Protein AF-A0A1K1LC83-F1 (afdb_monomer)

pLDDT: mean 87.86, std 7.26, range [50.69, 94.38]

Secondary structure (DSSP, 8-state):
------HHHHHHHHHHHHHHHHH-TT--GGG-HHHHT-HHHHHS-HHHHHHHHHHHHHHHHHHHHHTT--HHHHHHHHGGG--

Nearest PDB structures (foldseek):
  3b55-assembly1_A  TM=3.992E-01  e=8.887E+00  Bacillus cereus ATCC 14579

Organism: NCBI:txid901

Solvent-accessible surface area (backbone atoms only — not comparable to full-atom values): 4769 Å² total; per-residue (Å²): 134,84,81,74,77,52,73,70,54,38,52,52,50,3,51,54,47,37,57,45,42,76,79,35,57,85,66,55,64,73,72,36,65,81,49,61,69,35,67,65,57,73,68,40,50,74,71,51,49,52,51,51,35,20,51,31,42,51,42,12,45,51,50,42,51,75,72,67,48,57,64,68,63,50,47,70,52,39,59,86,48,60,115

Structure (mmCIF, N/CA/C/O backbone):
data_AF-A0A1K1LC83-F1
#
_entry.id   AF-A0A1K1LC83-F1
#
loop_
_atom_site.group_PDB
_atom_site.id
_atom_site.type_symbol
_atom_site.label_atom_id
_atom_site.label_alt_id
_atom_site.label_comp_id
_atom_site.label_asym_id
_atom_site.label_entity_id
_atom_site.label_seq_id
_atom_site.pdbx_PDB_ins_code
_atom_site.Cartn_x
_atom_site.Cartn_y
_atom_site.Cartn_z
_atom_site.occupancy
_atom_site.B_iso_or_equiv
_atom_site.auth_seq_id
_atom_site.auth_comp_id
_atom_site.auth_asym_id
_atom_site.auth_atom_id
_atom_site.pdbx_PDB_model_num
ATOM 1 N N . MET A 1 1 ? 19.400 -4.000 -11.930 1.00 50.69 1 MET A N 1
ATOM 2 C CA . MET A 1 1 ? 19.275 -2.802 -11.072 1.00 50.69 1 MET A CA 1
ATOM 3 C C . MET A 1 1 ? 18.132 -3.069 -10.121 1.00 50.69 1 MET A C 1
ATOM 5 O O . MET A 1 1 ? 17.077 -3.425 -10.618 1.00 50.69 1 MET A O 1
ATOM 9 N N . ALA A 1 2 ? 18.361 -2.995 -8.808 1.00 59.94 2 ALA A N 1
ATOM 10 C CA . ALA A 1 2 ? 17.302 -3.250 -7.838 1.00 59.94 2 ALA A CA 1
ATOM 11 C C . ALA A 1 2 ? 16.337 -2.055 -7.815 1.00 59.94 2 ALA A C 1
ATOM 13 O O . ALA A 1 2 ? 16.775 -0.946 -7.503 1.00 59.94 2 ALA A O 1
ATOM 14 N N . TYR A 1 3 ? 15.064 -2.247 -8.155 1.00 66.69 3 TYR A N 1
ATOM 15 C CA . TYR A 1 3 ? 14.071 -1.178 -8.037 1.00 66.69 3 TYR A CA 1
ATOM 16 C C . TYR A 1 3 ? 13.910 -0.809 -6.561 1.00 66.69 3 TYR A C 1
ATOM 18 O O . TYR A 1 3 ? 13.641 -1.667 -5.714 1.00 66.69 3 TYR A O 1
ATOM 26 N N . LYS A 1 4 ? 14.059 0.478 -6.237 1.00 74.81 4 LYS A N 1
ATOM 27 C CA . LYS A 1 4 ? 13.932 0.975 -4.868 1.00 74.81 4 LYS A CA 1
ATOM 28 C C . LYS A 1 4 ? 13.222 2.320 -4.864 1.00 74.81 4 LYS A C 1
ATOM 30 O O . LYS A 1 4 ? 13.715 3.277 -5.448 1.00 74.81 4 LYS A O 1
ATOM 35 N N . LEU A 1 5 ? 12.102 2.388 -4.151 1.00 80.12 5 LEU A N 1
ATOM 36 C CA . LEU A 1 5 ? 11.453 3.655 -3.833 1.00 80.12 5 LEU A CA 1
ATOM 37 C C . LEU A 1 5 ? 12.309 4.434 -2.834 1.00 80.12 5 LEU A C 1
ATOM 39 O O . LEU A 1 5 ? 12.844 3.872 -1.872 1.00 80.12 5 LEU A O 1
ATOM 43 N N . THR A 1 6 ? 12.410 5.742 -3.029 1.00 88.50 6 THR A N 1
ATOM 44 C CA . THR A 1 6 ? 12.861 6.644 -1.970 1.00 88.50 6 THR A CA 1
ATOM 45 C C . THR A 1 6 ? 11.826 6.681 -0.844 1.00 88.50 6 THR A C 1
ATOM 47 O O . THR A 1 6 ? 10.650 6.375 -1.043 1.00 88.50 6 THR A O 1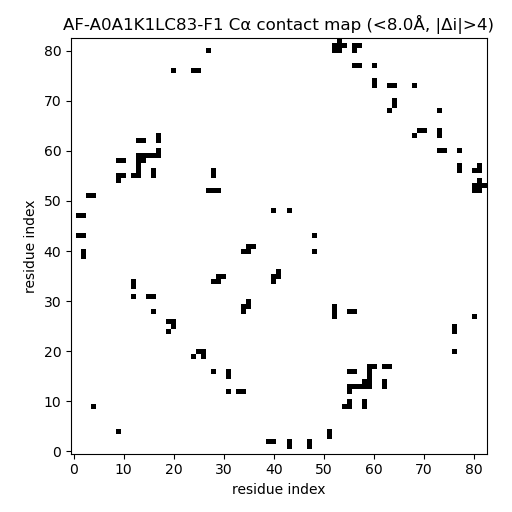
ATOM 50 N N . LYS A 1 7 ? 12.243 7.107 0.354 1.00 87.94 7 LYS A N 1
ATOM 51 C CA . LYS A 1 7 ? 11.334 7.235 1.503 1.00 87.94 7 LYS A CA 1
ATOM 52 C C . LYS A 1 7 ? 10.122 8.122 1.182 1.00 87.94 7 LYS A C 1
ATOM 54 O O . LYS A 1 7 ? 8.997 7.752 1.482 1.00 87.94 7 LYS A O 1
ATOM 59 N N . LYS A 1 8 ? 10.356 9.254 0.511 1.00 89.38 8 LYS A N 1
ATOM 60 C CA . LYS A 1 8 ? 9.304 10.212 0.144 1.00 89.38 8 LYS A CA 1
ATOM 61 C C . LYS A 1 8 ? 8.318 9.634 -0.874 1.00 89.38 8 LYS A C 1
ATOM 63 O O . LYS A 1 8 ? 7.118 9.877 -0.779 1.00 89.38 8 LYS A O 1
ATOM 68 N N . GLU A 1 9 ? 8.810 8.870 -1.847 1.00 89.94 9 GLU A N 1
ATOM 69 C CA . GLU A 1 9 ? 7.949 8.195 -2.824 1.00 89.94 9 GLU A CA 1
ATOM 70 C C . GLU A 1 9 ? 7.109 7.107 -2.168 1.00 89.94 9 GLU A C 1
ATOM 72 O O . GLU A 1 9 ? 5.924 7.007 -2.462 1.00 89.94 9 GLU A O 1
ATOM 77 N N . LEU A 1 10 ? 7.701 6.332 -1.255 1.00 90.81 10 LEU A N 1
ATOM 78 C CA . LEU A 1 10 ? 6.981 5.313 -0.503 1.00 90.81 10 LEU A CA 1
ATOM 79 C C . LEU A 1 10 ? 5.865 5.928 0.350 1.00 90.81 10 LEU A C 1
ATOM 81 O O . LEU A 1 10 ? 4.745 5.437 0.304 1.00 90.81 10 LEU A O 1
ATOM 85 N N . GLU A 1 11 ? 6.142 7.021 1.064 1.00 92.06 11 GLU A N 1
ATOM 86 C CA . GLU A 1 11 ? 5.134 7.753 1.845 1.00 92.06 11 GLU A CA 1
ATOM 87 C C . GLU A 1 11 ? 4.011 8.300 0.950 1.00 92.06 11 GLU A C 1
ATOM 89 O O . GLU A 1 11 ? 2.833 8.156 1.269 1.00 92.06 11 GLU A O 1
ATOM 94 N N . THR A 1 12 ? 4.360 8.875 -0.206 1.00 93.00 12 TH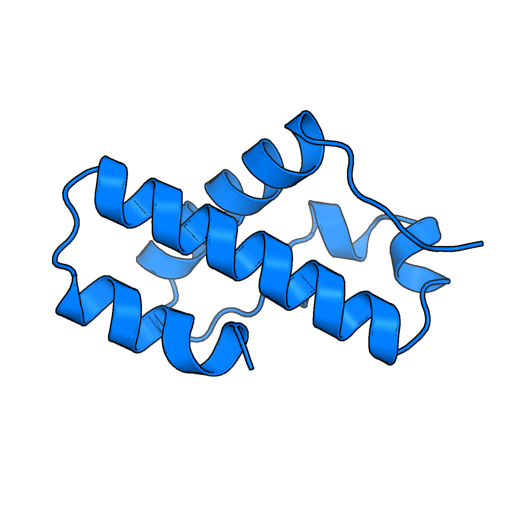R A N 1
ATOM 95 C CA . THR A 1 12 ? 3.375 9.426 -1.154 1.00 93.00 12 THR A CA 1
ATOM 96 C C . THR A 1 12 ? 2.486 8.324 -1.733 1.00 93.00 12 THR A C 1
ATOM 98 O O . THR A 1 12 ? 1.262 8.446 -1.729 1.00 93.00 12 THR A O 1
ATOM 101 N N . LEU A 1 13 ? 3.091 7.226 -2.197 1.00 92.94 13 LEU A N 1
ATOM 102 C CA . LEU A 1 13 ? 2.371 6.073 -2.739 1.00 92.94 13 LEU A CA 1
ATOM 103 C C . LEU A 1 13 ? 1.550 5.368 -1.657 1.00 92.94 13 LEU A C 1
ATOM 105 O O . LEU A 1 13 ? 0.424 4.968 -1.921 1.00 92.94 13 LEU A O 1
ATOM 109 N N . GLY A 1 14 ? 2.074 5.256 -0.436 1.00 93.19 14 GLY A N 1
ATOM 110 C CA . GLY A 1 14 ? 1.363 4.703 0.714 1.00 93.19 14 GLY A CA 1
ATOM 111 C C . GLY A 1 14 ? 0.134 5.531 1.084 1.00 93.19 14 GLY A C 1
ATOM 112 O O . GLY A 1 14 ? -0.928 4.966 1.333 1.00 93.19 14 GLY A O 1
ATOM 113 N N . MET A 1 15 ? 0.239 6.863 1.056 1.00 93.50 15 MET A N 1
ATOM 114 C CA . MET A 1 15 ? -0.894 7.757 1.308 1.00 93.50 15 MET A CA 1
ATOM 115 C C . MET A 1 15 ? -1.965 7.628 0.223 1.00 93.50 15 MET A C 1
ATOM 117 O O . MET A 1 15 ? -3.137 7.436 0.540 1.00 93.50 15 MET A O 1
ATOM 121 N N . ARG A 1 16 ? -1.565 7.649 -1.053 1.00 93.12 16 ARG A N 1
ATOM 122 C CA . ARG A 1 16 ? -2.487 7.424 -2.177 1.00 93.12 16 ARG A CA 1
ATOM 123 C C . ARG A 1 16 ? -3.164 6.069 -2.095 1.00 93.12 16 ARG A C 1
ATOM 125 O O . ARG A 1 16 ? -4.372 5.962 -2.275 1.00 93.12 16 ARG A O 1
ATOM 132 N N . PHE A 1 17 ? -2.405 5.035 -1.761 1.00 94.19 17 PHE A N 1
ATOM 133 C CA . PHE A 1 17 ? -2.957 3.702 -1.612 1.00 94.19 17 PHE A CA 1
ATOM 134 C C . PHE A 1 17 ? -3.929 3.600 -0.434 1.00 94.19 17 PHE A C 1
ATOM 136 O O . PHE A 1 17 ? -4.965 2.954 -0.558 1.00 94.19 17 PHE A O 1
ATOM 143 N N . ALA A 1 18 ? -3.649 4.276 0.683 1.00 92.31 18 ALA A N 1
ATOM 144 C CA . ALA A 1 18 ? -4.573 4.368 1.808 1.00 92.31 18 ALA A CA 1
ATOM 145 C C . ALA A 1 18 ? -5.907 5.017 1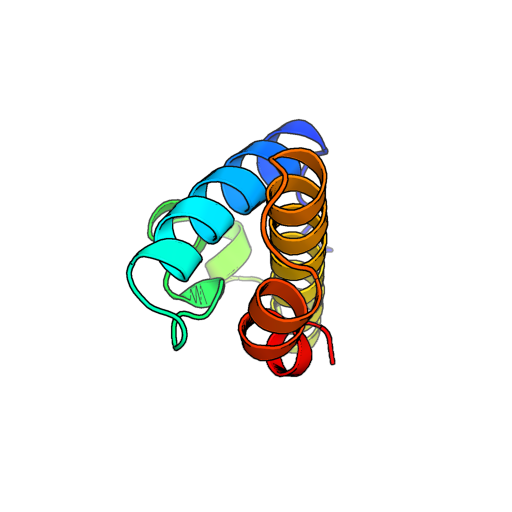.401 1.00 92.31 18 ALA A C 1
ATOM 147 O O . ALA A 1 18 ? -6.959 4.476 1.729 1.00 92.31 18 ALA A O 1
ATOM 148 N N . GLU A 1 19 ? -5.878 6.118 0.641 1.00 91.56 19 GLU A N 1
ATOM 149 C CA . GLU A 1 19 ? -7.087 6.755 0.091 1.00 91.56 19 GLU A CA 1
ATOM 150 C C . GLU A 1 19 ? -7.876 5.786 -0.802 1.00 91.56 19 GLU A C 1
ATOM 152 O O . GLU A 1 19 ? -9.091 5.644 -0.660 1.00 91.56 19 GLU A O 1
ATOM 157 N N . VAL A 1 20 ? -7.182 5.064 -1.686 1.00 92.06 20 VAL A N 1
ATOM 158 C CA . VAL A 1 20 ? -7.810 4.069 -2.563 1.00 92.06 20 VAL A CA 1
ATOM 159 C C . VAL A 1 20 ? -8.441 2.933 -1.755 1.00 92.06 20 VAL A C 1
ATOM 161 O O . VAL A 1 20 ? -9.560 2.536 -2.070 1.00 92.06 20 VAL A O 1
ATOM 164 N N . LEU A 1 21 ? -7.786 2.439 -0.701 1.00 89.94 21 LEU A N 1
ATOM 165 C CA . LEU A 1 21 ? -8.314 1.367 0.152 1.00 89.94 21 LEU A CA 1
ATOM 166 C C . LEU A 1 21 ? -9.600 1.761 0.888 1.00 89.94 21 LEU A C 1
ATOM 168 O O . LEU A 1 21 ? -10.446 0.898 1.125 1.00 89.94 21 LEU A O 1
ATOM 172 N N . LEU A 1 22 ? -9.767 3.044 1.223 1.00 86.50 22 LEU A N 1
ATOM 173 C CA . LEU A 1 22 ? -11.004 3.556 1.821 1.00 86.50 22 LEU A CA 1
ATOM 174 C C . LEU A 1 22 ? -12.174 3.527 0.831 1.00 86.50 22 LEU A C 1
ATOM 176 O O . LEU A 1 22 ? -13.305 3.254 1.225 1.00 86.50 22 LEU A O 1
ATOM 180 N N . CYS A 1 23 ? -11.901 3.774 -0.450 1.00 86.69 23 CYS A N 1
ATOM 181 C CA . CYS A 1 23 ? -12.909 3.748 -1.510 1.00 86.69 23 CYS A CA 1
ATOM 182 C C . CYS A 1 23 ? -13.160 2.333 -2.058 1.00 86.69 23 CYS A C 1
ATOM 184 O O . CYS A 1 23 ? -14.275 2.001 -2.458 1.00 86.69 23 CYS A O 1
ATOM 186 N N . ARG A 1 24 ? -12.118 1.499 -2.113 1.00 87.50 24 ARG A N 1
ATOM 187 C CA . ARG A 1 24 ? -12.130 0.161 -2.705 1.00 87.50 24 ARG A CA 1
ATOM 188 C C . ARG A 1 24 ? -11.192 -0.762 -1.929 1.00 87.50 24 ARG A C 1
ATOM 190 O O . ARG A 1 24 ? -9.994 -0.835 -2.192 1.00 87.50 24 ARG A O 1
ATOM 197 N N . SER A 1 25 ? -11.775 -1.562 -1.044 1.00 83.31 25 SER A N 1
ATOM 198 C CA . SER A 1 25 ? -11.061 -2.551 -0.223 1.00 83.31 25 SER A CA 1
ATOM 199 C C . SER A 1 25 ? -10.367 -3.668 -1.018 1.00 83.31 25 SER A C 1
ATOM 201 O O . SER A 1 25 ? -9.503 -4.349 -0.478 1.00 83.31 25 SER A O 1
ATOM 203 N N . SER A 1 26 ? -10.731 -3.866 -2.291 1.00 85.62 26 SER A N 1
ATOM 204 C CA . SER A 1 26 ? -10.136 -4.860 -3.199 1.00 85.62 26 SER A CA 1
ATOM 205 C C . SER A 1 26 ? -9.010 -4.314 -4.083 1.00 85.62 26 SER A C 1
ATOM 207 O O . SER A 1 26 ? -8.590 -4.990 -5.023 1.00 85.62 26 SER A O 1
ATOM 209 N N . ALA A 1 27 ? -8.568 -3.076 -3.858 1.00 88.50 27 ALA A N 1
ATOM 210 C CA . ALA A 1 27 ? -7.494 -2.477 -4.636 1.00 88.50 27 ALA A CA 1
ATOM 211 C C . ALA A 1 27 ? -6.133 -3.101 -4.299 1.00 88.50 27 ALA A C 1
ATOM 213 O O . ALA A 1 27 ? -5.870 -3.482 -3.157 1.00 88.50 27 ALA A O 1
ATOM 214 N N . ILE A 1 28 ? -5.251 -3.154 -5.295 1.00 90.19 28 ILE A N 1
ATOM 215 C CA . ILE A 1 28 ? -3.859 -3.580 -5.125 1.00 90.19 28 ILE A CA 1
ATOM 216 C C . ILE A 1 28 ? -2.909 -2.414 -5.427 1.00 90.19 28 ILE A C 1
ATOM 218 O O . ILE A 1 28 ? -3.251 -1.552 -6.234 1.00 90.19 28 ILE A O 1
ATOM 222 N N . PRO A 1 29 ? -1.701 -2.372 -4.833 1.00 89.00 29 PRO A N 1
ATOM 223 C CA . PRO A 1 29 ? -0.741 -1.295 -5.088 1.00 89.00 29 PRO A CA 1
ATOM 224 C C . PRO A 1 29 ? -0.370 -1.134 -6.568 1.00 89.00 29 PRO A C 1
ATOM 226 O O . PRO A 1 29 ? -0.041 -0.037 -7.004 1.00 89.00 29 PRO A O 1
ATOM 229 N N . GLU A 1 30 ? -0.448 -2.214 -7.352 1.00 88.44 30 GLU A N 1
ATOM 230 C CA . GLU A 1 30 ? -0.147 -2.203 -8.790 1.00 88.44 30 GLU A CA 1
ATOM 231 C C . GLU A 1 30 ? -1.191 -1.442 -9.623 1.00 88.44 30 GLU A C 1
ATOM 233 O O . GLU A 1 30 ? -0.867 -0.993 -10.721 1.00 88.44 30 GLU A O 1
ATOM 238 N N . ASP A 1 31 ? -2.405 -1.247 -9.090 1.00 86.50 31 ASP A N 1
ATOM 239 C CA . ASP A 1 31 ? -3.466 -0.459 -9.731 1.00 86.50 31 ASP A CA 1
ATOM 240 C C . ASP A 1 31 ? -3.194 1.054 -9.636 1.00 86.50 31 ASP A C 1
ATOM 242 O O . ASP A 1 31 ? -3.871 1.847 -10.294 1.00 86.50 31 ASP A O 1
ATOM 246 N N . LEU A 1 32 ? -2.222 1.480 -8.817 1.00 89.75 32 LEU A N 1
ATOM 247 C CA . LEU A 1 32 ? -1.885 2.892 -8.669 1.00 89.75 32 LEU A CA 1
ATOM 248 C C . LEU A 1 32 ? -1.306 3.433 -9.982 1.00 89.75 32 LEU A C 1
ATOM 250 O O . LEU A 1 32 ? -0.249 2.964 -10.425 1.00 89.75 32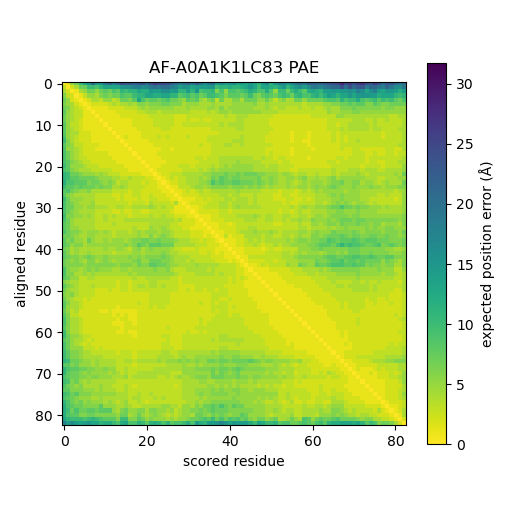 LEU A O 1
ATOM 254 N N . PRO A 1 33 ? -1.921 4.459 -10.596 1.00 86.94 33 PRO A N 1
ATOM 255 C CA . PRO A 1 33 ? -1.435 5.015 -11.854 1.00 86.94 33 PRO A CA 1
ATOM 256 C C . PRO A 1 33 ? -0.039 5.631 -11.704 1.00 86.94 33 PRO A C 1
ATOM 258 O O . PRO A 1 33 ? 0.767 5.565 -12.638 1.00 86.94 33 PRO A O 1
ATOM 261 N N . GLU A 1 34 ? 0.297 6.176 -10.528 1.00 87.25 34 GLU A N 1
ATOM 262 C CA . GLU A 1 34 ? 1.631 6.722 -10.261 1.00 87.25 34 GLU A CA 1
ATOM 263 C C . GLU A 1 34 ? 2.712 5.637 -10.221 1.00 87.25 34 GLU A C 1
ATOM 265 O O . GLU A 1 34 ? 3.863 5.926 -10.535 1.00 87.25 34 GLU A O 1
ATOM 270 N N . LEU A 1 35 ? 2.358 4.396 -9.867 1.00 87.81 35 LEU A N 1
ATOM 271 C CA . LEU A 1 35 ? 3.273 3.255 -9.883 1.00 87.81 35 LEU A CA 1
ATOM 272 C C . LEU A 1 35 ? 3.316 2.602 -11.273 1.00 87.81 35 LEU A C 1
ATOM 274 O O . LEU A 1 35 ? 4.393 2.383 -11.826 1.00 87.81 35 LEU A O 1
ATOM 278 N N . ALA A 1 36 ? 2.152 2.357 -11.877 1.00 86.75 36 ALA A N 1
ATOM 279 C CA . ALA A 1 36 ? 2.021 1.698 -13.175 1.00 86.75 36 ALA A CA 1
ATOM 280 C C . ALA A 1 36 ? 2.663 2.489 -14.331 1.00 86.75 36 ALA A C 1
ATOM 282 O O . ALA A 1 36 ? 3.127 1.904 -15.316 1.00 86.75 36 ALA A O 1
ATOM 283 N N . SER A 1 37 ? 2.715 3.820 -14.224 1.00 86.81 37 SER A N 1
ATOM 284 C CA . SER A 1 37 ? 3.323 4.688 -15.238 1.00 86.81 37 SER A CA 1
ATOM 285 C C . SER A 1 37 ? 4.856 4.688 -15.224 1.00 86.81 37 SER A C 1
ATOM 287 O O . SER A 1 37 ? 5.452 5.046 -16.244 1.00 86.81 37 SER A O 1
ATOM 289 N N . ARG A 1 38 ? 5.515 4.248 -14.141 1.00 86.25 38 ARG A N 1
ATOM 290 C CA . ARG A 1 38 ? 6.976 4.362 -14.017 1.00 86.25 38 ARG A CA 1
ATOM 291 C C . ARG A 1 38 ? 7.715 3.316 -14.858 1.00 86.25 38 ARG A C 1
ATOM 293 O O . ARG A 1 38 ? 7.391 2.128 -14.858 1.00 86.25 38 ARG A O 1
ATOM 300 N N . THR A 1 39 ? 8.736 3.752 -15.590 1.00 84.12 39 THR A N 1
ATOM 301 C CA . THR A 1 39 ? 9.530 2.888 -16.483 1.00 84.12 39 THR A CA 1
ATOM 302 C C . THR A 1 39 ? 10.323 1.834 -15.713 1.00 84.12 39 THR A C 1
ATOM 304 O O . THR A 1 39 ? 10.420 0.683 -16.130 1.00 84.12 39 THR A O 1
ATOM 307 N N . ASP A 1 40 ? 10.869 2.212 -14.565 1.00 83.62 40 ASP A N 1
ATOM 308 C CA . ASP A 1 40 ? 11.560 1.327 -13.632 1.00 83.62 40 ASP A CA 1
ATOM 309 C C . ASP A 1 40 ? 10.615 0.252 -13.069 1.00 83.62 40 ASP A C 1
ATOM 311 O O . ASP A 1 40 ? 11.013 -0.907 -12.983 1.00 83.62 40 ASP A O 1
ATOM 315 N N . TRP A 1 41 ? 9.348 0.578 -12.793 1.00 87.56 41 TRP A N 1
ATOM 316 C CA . TRP A 1 41 ? 8.341 -0.397 -12.353 1.00 87.56 41 TRP A CA 1
ATOM 317 C C . TRP A 1 41 ? 8.047 -1.431 -13.446 1.00 87.56 41 TRP A C 1
ATOM 319 O O . TRP A 1 41 ? 8.031 -2.643 -13.203 1.00 87.56 41 TRP A O 1
ATOM 329 N N . LYS A 1 42 ? 7.896 -0.961 -14.689 1.00 86.00 42 LYS A N 1
ATOM 330 C CA . LYS A 1 42 ? 7.703 -1.821 -15.866 1.00 86.00 42 LYS A CA 1
ATOM 331 C C . LYS A 1 42 ? 8.902 -2.732 -16.133 1.00 86.00 42 LYS A C 1
ATOM 333 O O . LYS A 1 42 ? 8.709 -3.846 -16.612 1.00 86.00 42 LYS A O 1
ATOM 338 N N . ASN A 1 43 ? 10.107 -2.309 -15.765 1.00 86.38 43 ASN A N 1
ATOM 339 C CA . ASN A 1 43 ? 11.326 -3.105 -15.908 1.00 86.38 43 ASN A CA 1
ATOM 340 C C . ASN A 1 43 ? 11.653 -3.960 -14.670 1.00 86.38 43 ASN A C 1
ATOM 342 O O . ASN A 1 43 ? 12.513 -4.836 -14.753 1.00 86.38 43 ASN A O 1
ATOM 346 N N . ALA A 1 44 ? 10.980 -3.731 -13.538 1.00 87.31 44 ALA A N 1
ATOM 347 C CA . ALA A 1 44 ? 11.195 -4.482 -12.307 1.00 87.31 44 ALA A CA 1
ATOM 348 C C . ALA A 1 44 ? 10.761 -5.945 -12.467 1.00 87.31 44 ALA A C 1
ATOM 350 O O . ALA A 1 44 ? 9.711 -6.246 -13.049 1.00 87.31 44 ALA A O 1
ATOM 351 N N . GLY A 1 45 ? 11.553 -6.860 -11.909 1.00 86.94 45 GLY A N 1
ATOM 352 C CA . GLY A 1 45 ? 11.231 -8.281 -11.898 1.00 86.94 45 GLY A CA 1
ATOM 353 C C . GLY A 1 45 ? 10.035 -8.597 -10.994 1.00 86.94 45 GLY A C 1
ATOM 354 O O . GLY A 1 45 ? 9.724 -7.863 -10.057 1.00 86.94 45 GLY A O 1
ATOM 355 N N . LYS A 1 46 ? 9.384 -9.746 -11.216 1.00 88.00 46 LYS A N 1
ATOM 356 C CA . LYS A 1 46 ? 8.212 -10.193 -10.433 1.00 88.00 46 LYS A CA 1
ATOM 357 C C . LYS A 1 46 ? 8.449 -10.165 -8.914 1.00 88.00 46 LYS A C 1
ATOM 359 O O . LYS A 1 46 ? 7.570 -9.761 -8.158 1.00 88.00 46 LYS A O 1
ATOM 364 N N . HIS A 1 47 ? 9.634 -10.583 -8.468 1.00 86.19 47 HIS A N 1
ATOM 365 C CA . HIS A 1 47 ? 10.001 -10.574 -7.049 1.00 86.19 47 HIS A CA 1
ATOM 366 C C . HIS A 1 47 ? 10.129 -9.159 -6.480 1.00 86.19 47 HIS A C 1
ATOM 368 O O . HIS A 1 47 ? 9.702 -8.908 -5.354 1.00 86.19 47 HIS A O 1
ATOM 374 N N . GLU A 1 48 ? 10.685 -8.232 -7.257 1.00 87.50 48 GLU A N 1
ATOM 375 C CA . GLU A 1 48 ? 10.825 -6.837 -6.850 1.00 87.50 48 GLU A CA 1
ATOM 376 C C . GLU A 1 48 ? 9.460 -6.177 -6.762 1.00 87.50 48 GLU A C 1
ATOM 378 O O . GLU A 1 48 ? 9.143 -5.597 -5.729 1.00 87.50 48 GLU A O 1
ATOM 383 N N . ARG A 1 49 ? 8.620 -6.353 -7.791 1.00 88.88 49 ARG A N 1
ATOM 384 C CA . ARG A 1 49 ? 7.251 -5.827 -7.807 1.00 88.88 49 ARG A CA 1
ATOM 385 C C . ARG A 1 49 ? 6.462 -6.260 -6.584 1.00 88.88 49 ARG A C 1
ATOM 387 O O . ARG A 1 49 ? 5.936 -5.410 -5.875 1.00 88.88 49 ARG A O 1
ATOM 394 N N . ARG A 1 50 ? 6.483 -7.557 -6.259 1.00 89.25 50 ARG A N 1
ATOM 395 C CA . ARG A 1 50 ? 5.832 -8.079 -5.049 1.00 89.25 50 ARG A CA 1
ATOM 396 C C . ARG A 1 50 ? 6.359 -7.413 -3.777 1.00 89.25 50 ARG A C 1
ATOM 398 O O . ARG A 1 50 ? 5.570 -7.038 -2.916 1.00 89.25 50 ARG A O 1
ATOM 405 N N . ARG A 1 51 ? 7.680 -7.248 -3.656 1.00 89.88 51 ARG A N 1
ATOM 406 C CA . ARG A 1 51 ? 8.295 -6.594 -2.493 1.00 89.88 51 ARG A CA 1
ATOM 407 C C . ARG A 1 51 ? 7.841 -5.139 -2.357 1.00 89.88 51 ARG A C 1
ATOM 409 O O . ARG A 1 51 ? 7.434 -4.739 -1.275 1.00 89.88 51 ARG A O 1
ATOM 416 N N . ILE A 1 52 ? 7.891 -4.373 -3.442 1.00 90.25 52 ILE A N 1
ATOM 417 C CA . ILE A 1 52 ? 7.506 -2.956 -3.468 1.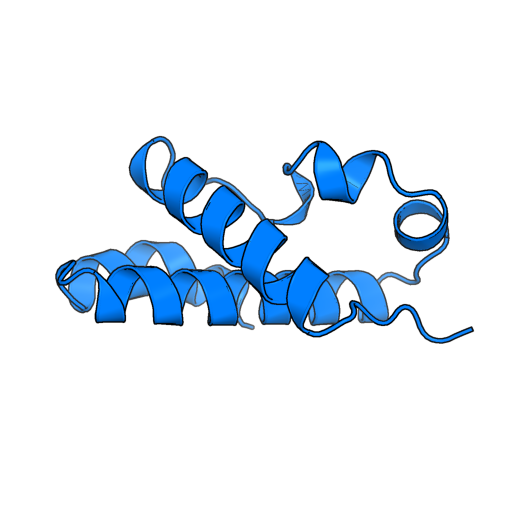00 90.25 52 ILE A CA 1
ATOM 418 C C . ILE A 1 52 ? 6.015 -2.796 -3.170 1.00 90.25 52 ILE A C 1
ATOM 420 O O . ILE A 1 52 ? 5.652 -1.940 -2.371 1.00 90.25 52 ILE A O 1
ATOM 424 N N . SER A 1 53 ? 5.160 -3.633 -3.763 1.00 91.81 53 SER A N 1
ATOM 425 C CA . SER A 1 53 ? 3.725 -3.657 -3.467 1.00 91.81 53 SER A CA 1
ATOM 426 C C . SER A 1 53 ? 3.483 -3.897 -1.976 1.00 91.81 53 SER A C 1
ATOM 428 O O . SER A 1 53 ? 2.725 -3.159 -1.349 1.00 91.81 53 SER A O 1
ATOM 430 N N . ALA A 1 54 ? 4.185 -4.863 -1.376 1.00 91.75 54 ALA A N 1
ATOM 431 C CA . ALA A 1 54 ? 4.090 -5.114 0.058 1.00 91.75 54 ALA A CA 1
ATOM 432 C C . ALA A 1 54 ? 4.589 -3.924 0.897 1.00 91.75 54 ALA A C 1
ATOM 434 O O . ALA A 1 54 ? 3.985 -3.607 1.919 1.00 91.75 54 ALA A O 1
ATOM 435 N N . ASP A 1 55 ? 5.657 -3.243 0.475 1.00 92.50 55 ASP A N 1
ATOM 436 C CA . ASP A 1 55 ? 6.169 -2.054 1.164 1.00 92.50 55 ASP A CA 1
ATOM 437 C C . ASP A 1 55 ? 5.158 -0.894 1.114 1.00 92.50 55 ASP A C 1
ATOM 439 O O . ASP A 1 55 ? 4.875 -0.290 2.149 1.00 92.50 55 ASP A O 1
ATOM 443 N N . ILE A 1 56 ? 4.534 -0.636 -0.042 1.00 93.19 56 ILE A N 1
ATOM 444 C CA . ILE 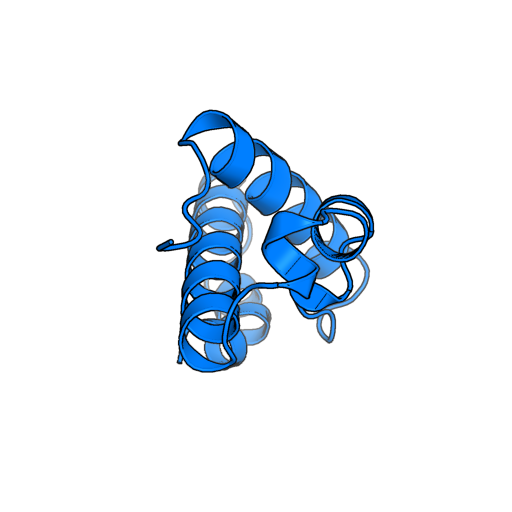A 1 56 ? 3.466 0.371 -0.189 1.00 93.19 56 ILE A CA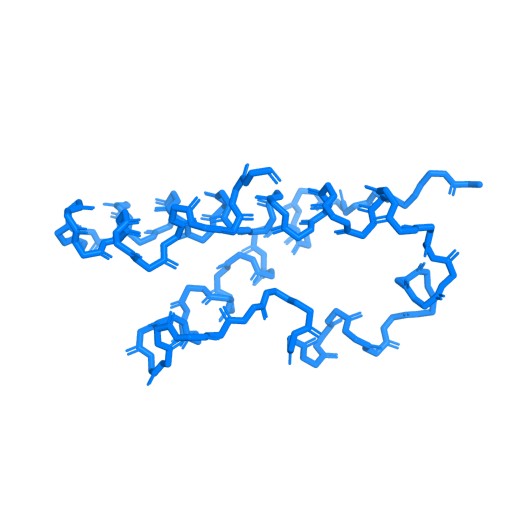 1
ATOM 445 C C . ILE A 1 56 ? 2.262 0.013 0.692 1.00 93.19 56 ILE A C 1
ATOM 447 O O . ILE A 1 56 ? 1.731 0.870 1.398 1.00 93.19 56 ILE A O 1
ATOM 451 N N . ALA A 1 57 ? 1.846 -1.257 0.703 1.00 93.38 57 ALA A N 1
ATOM 452 C CA . ALA A 1 57 ? 0.732 -1.719 1.527 1.00 93.38 57 ALA A CA 1
ATOM 453 C C . ALA A 1 57 ? 1.020 -1.597 3.036 1.00 93.38 57 ALA A C 1
ATOM 455 O O . ALA A 1 57 ? 0.125 -1.247 3.810 1.00 93.38 57 ALA A O 1
ATOM 456 N N . ARG A 1 58 ? 2.265 -1.841 3.471 1.00 94.19 58 ARG A N 1
ATOM 457 C CA . ARG A 1 58 ? 2.694 -1.612 4.863 1.00 94.19 58 ARG A CA 1
ATOM 458 C C . ARG A 1 58 ? 2.629 -0.137 5.238 1.00 94.19 58 ARG A C 1
ATOM 460 O O . ARG A 1 58 ? 2.144 0.178 6.325 1.00 94.19 58 ARG A O 1
ATOM 467 N N . GLU A 1 59 ? 3.082 0.746 4.353 1.00 94.38 59 GLU A N 1
ATOM 468 C CA . GLU A 1 59 ? 3.033 2.190 4.590 1.00 94.38 59 GLU A CA 1
ATOM 469 C C . GLU A 1 59 ? 1.582 2.681 4.669 1.00 94.38 59 GLU A C 1
ATOM 471 O O . GLU A 1 59 ? 1.206 3.351 5.628 1.00 94.38 59 GLU A O 1
ATOM 476 N N . ALA A 1 60 ? 0.719 2.241 3.749 1.00 93.69 60 ALA A N 1
ATOM 477 C CA . ALA A 1 60 ? -0.710 2.548 3.780 1.00 93.69 60 ALA A CA 1
ATOM 478 C C . ALA A 1 60 ? -1.384 2.069 5.077 1.00 93.69 60 ALA A C 1
ATOM 480 O O . ALA A 1 60 ? -2.123 2.824 5.709 1.00 93.69 60 ALA A O 1
ATOM 481 N N . ARG A 1 61 ? -1.080 0.842 5.534 1.00 94.19 61 ARG A N 1
ATOM 482 C CA . ARG A 1 61 ? -1.539 0.330 6.838 1.00 94.19 61 ARG A CA 1
ATOM 483 C C . ARG A 1 61 ? -1.096 1.240 7.983 1.00 94.19 61 ARG A C 1
ATOM 485 O O . ARG A 1 61 ? -1.905 1.557 8.851 1.00 94.19 61 ARG A O 1
ATOM 492 N N . SER A 1 62 ? 0.174 1.644 7.997 1.00 94.31 62 SER A N 1
ATOM 493 C CA . SER A 1 62 ? 0.724 2.547 9.016 1.00 94.31 62 SER A CA 1
ATOM 494 C C . SER A 1 62 ? -0.024 3.882 9.040 1.00 94.31 62 SER A C 1
ATOM 496 O O . SER A 1 62 ? -0.439 4.338 10.105 1.00 94.31 62 SER A O 1
ATOM 498 N N . ILE A 1 63 ? -0.269 4.471 7.867 1.00 93.69 63 ILE A N 1
ATOM 499 C CA . ILE A 1 63 ? -0.995 5.736 7.714 1.00 93.69 63 ILE A CA 1
ATOM 500 C C . ILE A 1 63 ? -2.431 5.608 8.228 1.00 93.69 63 ILE A C 1
ATOM 502 O O . ILE A 1 63 ? -2.833 6.395 9.080 1.00 93.69 63 ILE A O 1
ATOM 506 N N . LEU A 1 64 ? -3.179 4.587 7.801 1.00 92.50 64 LEU A N 1
ATOM 507 C CA . LEU A 1 64 ? -4.564 4.380 8.239 1.00 92.50 64 LEU A CA 1
ATOM 508 C C . LEU A 1 64 ? -4.670 4.197 9.760 1.00 92.50 64 LEU A C 1
ATOM 510 O O . LEU A 1 64 ? -5.530 4.800 10.401 1.00 92.50 64 LEU A O 1
ATOM 514 N N . LEU A 1 65 ? -3.767 3.416 10.359 1.00 93.69 65 LEU A N 1
ATOM 515 C CA . LEU A 1 65 ? -3.730 3.244 11.814 1.00 93.69 65 LEU A CA 1
ATOM 516 C C . LEU A 1 65 ? -3.414 4.562 12.534 1.00 93.69 65 LEU A C 1
ATOM 518 O O . LEU A 1 65 ? -4.046 4.876 13.540 1.00 93.69 65 LEU A O 1
ATOM 522 N N . ARG A 1 66 ? -2.468 5.357 12.015 1.00 94.00 66 ARG A N 1
ATOM 523 C CA . ARG A 1 66 ? -2.124 6.680 12.567 1.00 94.00 66 ARG A CA 1
ATOM 524 C C . ARG A 1 66 ? -3.260 7.692 12.427 1.00 94.00 66 ARG A C 1
ATOM 526 O O . ARG A 1 66 ? -3.386 8.564 13.279 1.00 94.00 66 ARG A O 1
ATOM 533 N N . SER A 1 67 ? -4.081 7.569 11.388 1.00 91.62 67 SER A N 1
ATOM 534 C CA . SER A 1 67 ? -5.270 8.397 11.164 1.00 91.62 67 SER A CA 1
ATOM 535 C C . SER A 1 67 ? -6.472 8.001 12.032 1.00 91.62 67 SER A C 1
ATOM 537 O O . SER A 1 67 ? -7.497 8.671 11.968 1.00 91.62 67 SER A O 1
ATOM 539 N N . GLY A 1 68 ? -6.364 6.946 12.850 1.00 92.38 68 GLY A N 1
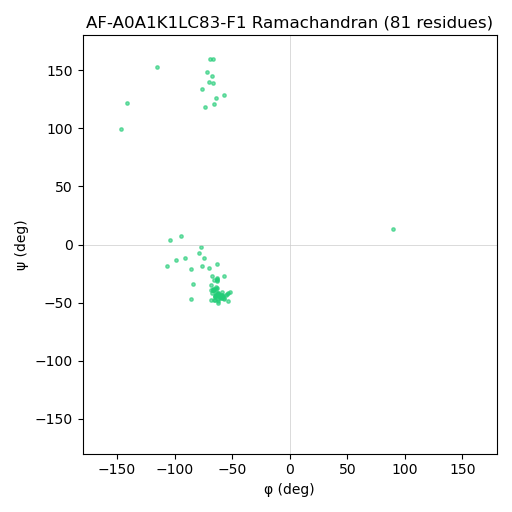ATOM 540 C CA . GLY A 1 68 ? -7.409 6.539 13.794 1.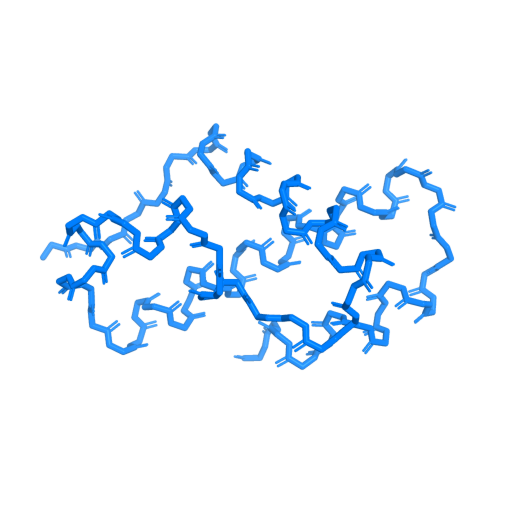00 92.38 68 GLY A CA 1
ATOM 541 C C . GLY A 1 68 ? -8.442 5.559 13.234 1.00 92.38 68 GLY A C 1
ATOM 542 O O . GLY A 1 68 ? -9.471 5.341 13.871 1.00 92.38 68 GLY A O 1
ATOM 543 N N . TYR A 1 69 ? -8.190 4.945 12.072 1.00 91.56 69 TYR A N 1
ATOM 544 C CA . TYR A 1 69 ? -9.082 3.908 11.549 1.00 91.56 69 TYR A CA 1
ATOM 545 C C . TYR A 1 69 ? -9.046 2.641 12.424 1.00 91.56 69 TYR A C 1
ATOM 547 O O . TYR A 1 69 ? -7.978 2.276 12.932 1.00 91.56 69 TYR A O 1
ATOM 555 N N . PRO A 1 70 ? -10.179 1.924 12.575 1.00 92.56 70 PRO A N 1
ATOM 556 C CA . PRO A 1 70 ? -10.227 0.692 13.355 1.00 92.56 70 PRO A CA 1
ATOM 557 C C . PRO A 1 70 ? -9.219 -0.339 12.844 1.00 92.56 70 PRO A C 1
ATOM 559 O O . PRO A 1 70 ? -9.202 -0.670 11.655 1.00 92.56 70 PRO A O 1
ATOM 562 N N . ARG A 1 71 ? -8.397 -0.882 13.753 1.00 91.38 71 ARG A N 1
ATOM 563 C CA . ARG A 1 71 ? -7.347 -1.854 13.405 1.00 91.38 71 ARG A CA 1
ATOM 564 C C . ARG A 1 71 ? -7.901 -3.043 12.623 1.00 91.38 71 ARG A C 1
ATOM 566 O O . ARG A 1 71 ? -7.274 -3.454 11.656 1.00 91.38 71 ARG A O 1
ATOM 573 N N . GLU A 1 72 ? -9.061 -3.563 13.014 1.00 90.50 72 GLU A N 1
ATOM 574 C CA . GLU A 1 72 ? -9.696 -4.712 12.359 1.00 90.50 72 GLU A CA 1
ATOM 575 C C . GLU A 1 72 ? -10.001 -4.438 10.885 1.00 90.50 72 GLU A C 1
ATOM 577 O O . GLU A 1 72 ? -9.642 -5.240 10.025 1.00 90.50 72 GLU A O 1
ATOM 582 N N . THR A 1 73 ? -10.576 -3.271 10.578 1.00 87.94 73 THR A N 1
ATOM 583 C CA . THR A 1 73 ? -10.858 -2.843 9.202 1.00 87.94 73 THR A CA 1
ATOM 584 C C . THR A 1 73 ? -9.572 -2.710 8.398 1.00 87.94 73 THR A C 1
ATOM 586 O O . THR A 1 73 ? -9.475 -3.236 7.291 1.00 87.94 73 THR A O 1
ATOM 589 N N . VAL A 1 74 ? -8.558 -2.047 8.963 1.00 90.31 74 VAL A N 1
ATOM 590 C CA . VAL A 1 74 ? -7.270 -1.859 8.283 1.00 90.31 74 VAL A CA 1
ATOM 591 C C . VAL A 1 74 ? -6.596 -3.204 8.014 1.00 90.31 74 VAL A C 1
ATOM 593 O O . VAL A 1 74 ? -6.069 -3.433 6.927 1.00 90.31 74 VAL A O 1
ATOM 596 N N . GLU A 1 75 ? -6.615 -4.126 8.972 1.00 90.06 75 GLU A N 1
ATOM 597 C CA . GLU A 1 75 ? -6.040 -5.457 8.794 1.00 90.06 75 GLU A CA 1
ATOM 598 C C . GLU A 1 75 ? -6.823 -6.295 7.788 1.00 90.06 75 GLU A C 1
ATOM 600 O O . GLU A 1 75 ? -6.199 -6.968 6.971 1.00 90.06 75 GLU A O 1
ATOM 605 N N . ALA A 1 76 ? -8.154 -6.219 7.781 1.00 87.94 76 ALA A N 1
ATOM 606 C CA . ALA A 1 76 ? -8.983 -6.935 6.819 1.00 87.94 76 ALA A CA 1
ATOM 607 C C . ALA A 1 76 ? -8.641 -6.556 5.368 1.00 87.94 76 ALA A C 1
ATOM 609 O O . ALA A 1 76 ? -8.538 -7.440 4.518 1.00 87.94 76 ALA A O 1
ATOM 610 N N . VAL A 1 77 ? -8.401 -5.269 5.094 1.00 86.81 77 VAL A N 1
ATOM 611 C CA . VAL A 1 77 ? -8.109 -4.786 3.732 1.00 86.81 77 VAL A CA 1
ATOM 612 C C . VAL A 1 77 ? -6.630 -4.889 3.340 1.00 86.81 77 VAL A C 1
ATOM 614 O O . VAL A 1 77 ? -6.316 -4.928 2.156 1.00 86.81 77 VAL A O 1
ATOM 617 N N . THR A 1 78 ? -5.701 -4.976 4.303 1.00 88.06 78 THR A N 1
ATOM 618 C CA . THR A 1 78 ? -4.249 -5.000 4.011 1.00 88.06 78 THR A CA 1
ATOM 619 C C . THR A 1 78 ? -3.572 -6.361 4.184 1.00 88.06 78 THR A C 1
ATOM 621 O O . THR A 1 78 ? -2.494 -6.570 3.625 1.00 88.06 78 THR A O 1
ATOM 624 N N . ARG A 1 79 ? -4.174 -7.318 4.906 1.00 86.12 79 ARG A N 1
ATOM 625 C CA . ARG A 1 79 ? -3.547 -8.615 5.245 1.00 86.12 79 ARG A CA 1
ATOM 626 C C . ARG A 1 79 ? -3.047 -9.387 4.023 1.00 86.12 79 ARG A C 1
ATOM 628 O O . ARG A 1 79 ? -1.940 -9.914 4.054 1.00 86.12 79 ARG A O 1
ATOM 635 N N . ASN A 1 80 ? -3.828 -9.411 2.948 1.00 83.88 80 ASN A N 1
ATOM 636 C CA . ASN A 1 80 ? -3.505 -10.171 1.736 1.00 83.88 80 ASN A CA 1
ATOM 637 C C . ASN A 1 80 ? -2.473 -9.475 0.832 1.00 83.88 80 ASN A C 1
ATOM 639 O O . ASN A 1 80 ? -2.024 -10.061 -0.147 1.00 83.88 80 ASN A O 1
ATOM 643 N N . LEU A 1 81 ? -2.103 -8.230 1.144 1.00 85.12 81 LEU A N 1
ATOM 644 C CA . LEU A 1 81 ? -1.196 -7.414 0.333 1.00 85.12 81 LEU A CA 1
ATOM 645 C C . LEU A 1 81 ? 0.247 -7.424 0.858 1.00 85.12 81 LEU A C 1
ATOM 647 O O . LEU A 1 81 ? 1.156 -6.974 0.168 1.00 85.12 81 LEU A O 1
ATOM 651 N N . ILE A 1 82 ? 0.464 -7.914 2.084 1.00 82.88 82 ILE A N 1
ATOM 652 C CA . ILE A 1 82 ? 1.748 -7.823 2.802 1.00 82.88 82 ILE A CA 1
ATOM 653 C C . ILE A 1 82 ? 2.519 -9.172 2.793 1.00 82.88 82 ILE A C 1
ATOM 655 O O . ILE A 1 82 ? 3.600 -9.276 3.377 1.00 82.88 82 ILE A O 1
ATOM 659 N N . THR A 1 83 ? 1.992 -10.194 2.105 1.00 63.84 83 THR A N 1
ATOM 660 C CA . THR A 1 83 ? 2.506 -11.583 2.054 1.00 63.84 83 THR A CA 1
ATOM 661 C C . THR A 1 83 ? 3.677 -11.827 1.114 1.00 63.84 83 THR A C 1
ATOM 663 O O . THR A 1 83 ? 3.644 -11.360 -0.049 1.00 63.84 83 THR A O 1
#

Sequence (83 aa):
MAYKLTKKELETLGMRFAEVLLCRSSAIPEDLPELASRTDWKNAGKHERRRISADIAREARSILLRSGYPRETVEAVTRNLIT

Radius of gyration: 12.22 Å; Cα contacts (8 Å, |Δi|>4): 81; chains: 1; bounding box: 32×22×30 Å

Foldseek 3Di:
DQDDDDPVRLLVLLCVVLVVCVVPLPDFSCPDPVQVVDPVSVVHDPVSVLCSRLSSLVSNLVVCVVVPHDNVSSCSSRVVSND

Mean predicted aligned error: 4.09 Å